Protein AF-A0AAW1HTR4-F1 (afdb_monomer_lite)

Secondary structure (DSSP, 8-state):
-HHHHHHHHHS--------S-------HHHHHHHHHHHHHHHHHHHSTTSTTHHHHHHHHHHHHHHHHHHHHHHHHHTT-

Sequence (80 aa):
MEAITHACETMPRKKSHHRKRPTYWWTQEIADLRRECQRLRRAAQRHRNGNEAETIAIEHREAKRELRREESSSKAQERK

pLDDT: mean 84.42, std 11.14, range [55.19, 96.44]

Structure (mmCIF, N/CA/C/O backbone):
data_AF-A0AAW1HTR4-F1
#
_entry.id   AF-A0AAW1HTR4-F1
#
loop_
_atom_site.group_PDB
_atom_site.id
_atom_site.type_symbol
_atom_site.label_atom_id
_atom_site.label_alt_id
_atom_site.label_comp_id
_atom_site.label_asym_id
_atom_site.label_entity_id
_atom_site.label_seq_id
_atom_site.pdbx_PDB_ins_code
_atom_site.Cartn_x
_atom_site.Cartn_y
_atom_site.Cartn_z
_atom_site.occupancy
_atom_site.B_iso_or_equiv
_atom_site.auth_seq_id
_atom_site.auth_comp_id
_atom_site.auth_asym_id
_atom_site.auth_atom_id
_atom_site.pdbx_PDB_model_num
ATOM 1 N N . MET A 1 1 ? -36.326 -32.010 17.287 1.00 58.62 1 MET A N 1
ATOM 2 C CA . MET A 1 1 ? -35.454 -30.812 17.238 1.00 58.62 1 MET A CA 1
ATOM 3 C C . MET A 1 1 ? -34.547 -30.691 18.461 1.00 58.62 1 MET A C 1
ATOM 5 O O . MET A 1 1 ? -33.459 -30.165 18.298 1.00 58.62 1 MET A O 1
ATOM 9 N N . GLU A 1 2 ? -34.925 -31.216 19.633 1.00 71.88 2 GLU A N 1
ATOM 10 C CA . GLU A 1 2 ? -34.151 -31.094 20.887 1.00 71.88 2 GLU A CA 1
ATOM 11 C C . GLU A 1 2 ? -32.718 -31.644 20.838 1.00 71.88 2 GLU A C 1
ATOM 13 O O . GLU A 1 2 ? -31.809 -31.043 21.404 1.00 71.88 2 GLU A O 1
ATOM 18 N N . ALA A 1 3 ? -32.487 -32.746 20.118 1.00 76.25 3 ALA A N 1
ATOM 19 C CA . ALA A 1 3 ? -31.158 -33.354 20.022 1.00 76.25 3 ALA A CA 1
ATOM 20 C C . ALA A 1 3 ? -30.113 -32.419 19.381 1.00 76.25 3 ALA A C 1
ATOM 22 O O . ALA A 1 3 ? -28.951 -32.410 19.781 1.00 76.25 3 ALA A O 1
ATOM 23 N N . ILE A 1 4 ? -30.529 -31.601 18.409 1.00 78.31 4 ILE A N 1
ATOM 24 C CA . ILE A 1 4 ? -29.641 -30.654 17.723 1.00 78.31 4 ILE A CA 1
ATOM 25 C C . ILE A 1 4 ? -29.341 -29.463 18.638 1.00 78.31 4 ILE A C 1
ATOM 27 O O . ILE A 1 4 ? -28.202 -29.000 18.689 1.00 78.31 4 ILE A O 1
ATOM 31 N N . THR A 1 5 ? -30.334 -28.994 19.396 1.00 83.06 5 THR A N 1
ATOM 32 C CA . THR A 1 5 ? -30.170 -27.899 20.360 1.00 83.06 5 THR A CA 1
ATOM 33 C C . THR A 1 5 ? -29.197 -28.291 21.467 1.00 83.06 5 THR A C 1
ATOM 35 O O . THR A 1 5 ? -28.245 -27.560 21.728 1.00 83.06 5 THR A O 1
ATOM 38 N N . HIS A 1 6 ? -29.362 -29.489 22.034 1.00 84.31 6 HIS A N 1
ATOM 39 C CA . HIS A 1 6 ? -28.477 -30.008 23.075 1.00 84.31 6 HIS A CA 1
ATOM 40 C C . HIS A 1 6 ? -27.037 -30.201 22.571 1.00 84.31 6 HIS A C 1
ATOM 42 O O . HIS A 1 6 ? -26.077 -29.774 23.213 1.00 84.31 6 HIS A O 1
ATOM 48 N N . ALA A 1 7 ? -26.872 -30.758 21.365 1.00 81.94 7 ALA A N 1
ATOM 49 C CA . ALA A 1 7 ? -25.561 -30.870 20.727 1.00 81.94 7 ALA A CA 1
ATOM 50 C C . ALA A 1 7 ? -24.891 -29.493 20.550 1.00 81.94 7 ALA A C 1
ATOM 52 O O . ALA A 1 7 ? -23.701 -29.344 20.817 1.00 81.94 7 ALA A O 1
ATOM 53 N N . CYS A 1 8 ? -25.652 -28.460 20.177 1.00 77.38 8 CYS A N 1
ATOM 54 C CA . CYS A 1 8 ? -25.127 -27.101 20.031 1.00 77.38 8 CYS A CA 1
ATOM 55 C C . CYS A 1 8 ? -24.698 -26.444 21.351 1.00 77.38 8 CYS A C 1
ATOM 57 O O . CYS A 1 8 ? -23.767 -25.637 21.353 1.00 77.38 8 CYS A O 1
ATOM 59 N N . GLU A 1 9 ? -25.352 -26.767 22.464 1.00 83.00 9 GLU A N 1
ATOM 60 C CA . GLU A 1 9 ? -25.038 -26.206 23.784 1.00 83.00 9 GLU A CA 1
ATOM 61 C C . GLU A 1 9 ? -23.779 -26.814 24.408 1.00 83.00 9 GLU A C 1
ATOM 63 O O . GLU A 1 9 ? -23.048 -26.120 25.115 1.00 83.00 9 GLU A O 1
ATOM 68 N N . THR A 1 10 ? -23.488 -28.080 24.099 1.00 87.00 10 THR A N 1
ATOM 69 C CA . THR A 1 10 ? -22.285 -28.784 24.584 1.00 87.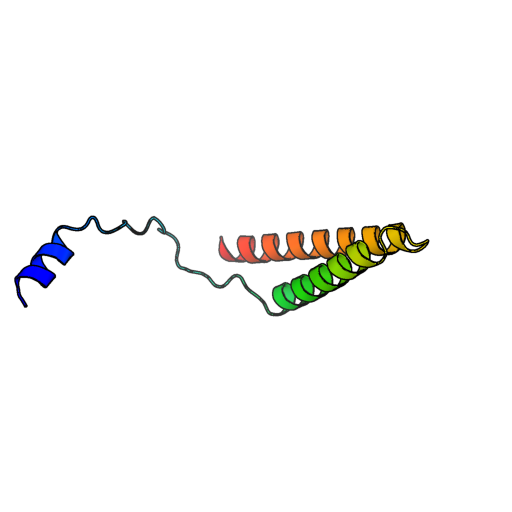00 10 THR A CA 1
ATOM 70 C C . THR A 1 10 ? -21.000 -28.398 23.841 1.00 87.00 10 THR A C 1
ATOM 72 O O . THR A 1 10 ? -19.899 -28.690 24.313 1.00 87.00 10 THR A O 1
ATOM 75 N N . MET A 1 11 ? -21.103 -27.701 22.704 1.00 83.31 11 MET A N 1
ATOM 76 C CA . MET A 1 11 ? -19.934 -27.233 21.961 1.00 83.31 11 MET A CA 1
ATOM 77 C C . MET A 1 11 ? -19.228 -26.070 22.685 1.00 83.31 11 MET A C 1
ATOM 79 O O . MET A 1 11 ? -19.868 -25.070 23.027 1.00 83.31 11 MET A O 1
ATOM 83 N N . PRO A 1 12 ? -17.892 -26.120 22.865 1.00 76.75 12 PRO A N 1
ATOM 84 C CA . PRO A 1 12 ? -17.144 -25.032 23.483 1.00 76.75 12 PRO A CA 1
ATOM 85 C C . PRO A 1 12 ? -17.288 -23.736 22.680 1.00 76.75 12 PRO A C 1
ATOM 87 O O . PRO A 1 12 ? -16.772 -23.599 21.569 1.00 76.75 12 PRO A O 1
ATOM 90 N N . ARG A 1 13 ? -17.958 -22.734 23.256 1.00 76.19 13 ARG A N 1
ATOM 91 C CA . ARG A 1 13 ? -18.010 -21.398 22.656 1.00 76.19 13 ARG A CA 1
ATOM 92 C C . ARG A 1 13 ? -16.642 -20.745 22.808 1.00 76.19 13 ARG A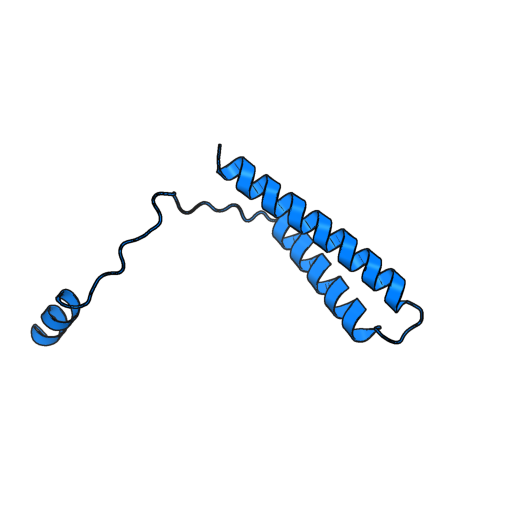 C 1
ATOM 94 O O . ARG A 1 13 ? -16.163 -20.531 23.924 1.00 76.19 13 ARG A O 1
ATOM 101 N N . LYS A 1 14 ? -16.009 -20.397 21.685 1.00 74.38 14 LYS A N 1
ATOM 102 C CA . LYS A 1 14 ? -14.767 -19.619 21.685 1.00 74.38 14 LYS A CA 1
ATOM 103 C C . LYS A 1 1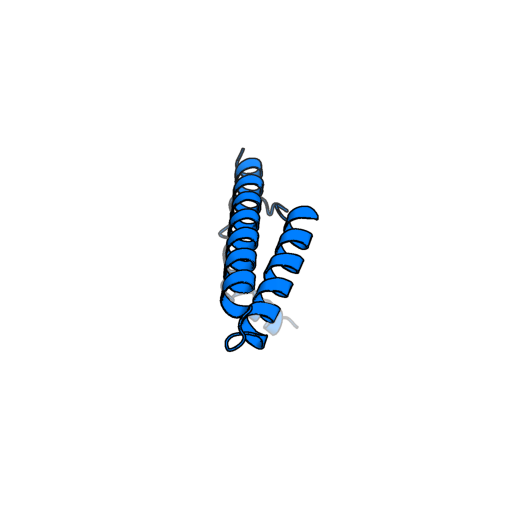4 ? -15.031 -18.300 22.410 1.00 74.38 14 LYS A C 1
ATOM 105 O O . LYS A 1 14 ? -15.770 -17.453 21.912 1.00 74.38 14 LYS A O 1
ATOM 110 N N . LYS A 1 15 ? -14.443 -18.130 23.598 1.00 69.06 15 LYS A N 1
ATOM 111 C CA . LYS A 1 15 ? -14.507 -16.859 24.324 1.00 69.06 15 LYS A CA 1
ATOM 112 C C . LYS A 1 15 ? -13.933 -15.779 23.411 1.00 69.06 15 LYS A C 1
ATOM 114 O O . LYS A 1 15 ? -12.820 -15.930 22.904 1.00 69.06 15 LYS A O 1
ATOM 119 N N . SER A 1 16 ? -14.700 -14.714 23.179 1.00 64.69 16 SER A N 1
ATOM 120 C CA . SER A 1 16 ? -14.187 -13.547 22.466 1.00 64.69 16 SER A CA 1
ATOM 121 C C . SER A 1 16 ? -12.983 -13.024 23.242 1.00 64.69 16 SER A C 1
ATOM 123 O O . SER A 1 16 ? -13.114 -12.534 24.362 1.00 64.69 16 SER A O 1
ATOM 125 N N . HIS A 1 17 ? -11.791 -13.165 22.665 1.00 65.19 17 HIS A N 1
ATOM 126 C CA . HIS A 1 17 ? -10.551 -12.682 23.272 1.00 65.19 17 HIS A CA 1
ATOM 127 C C . HIS A 1 17 ? -10.410 -11.153 23.133 1.00 65.19 17 HIS A C 1
ATOM 129 O O . HIS A 1 17 ? -9.420 -10.550 23.556 1.00 65.19 17 HIS A O 1
ATOM 135 N N . HIS A 1 18 ? -11.396 -10.501 22.516 1.00 61.34 18 HIS A N 1
ATOM 136 C CA . HIS A 1 18 ? -11.372 -9.081 22.232 1.00 61.34 18 HIS A CA 1
ATOM 137 C C . HIS A 1 18 ? -12.051 -8.315 23.368 1.00 61.34 18 HIS A C 1
ATOM 139 O O . HIS A 1 18 ? -13.246 -8.055 23.346 1.00 61.34 18 HIS A O 1
ATOM 145 N N . ARG A 1 19 ? -11.249 -7.902 24.359 1.00 64.44 19 ARG A N 1
ATOM 146 C CA . ARG A 1 19 ? -11.614 -6.816 25.293 1.00 64.44 19 ARG A CA 1
ATOM 147 C C . ARG A 1 19 ? -11.707 -5.448 24.603 1.00 64.44 19 ARG A C 1
ATOM 149 O O . ARG A 1 19 ? -12.136 -4.481 25.219 1.00 64.44 19 ARG A O 1
ATOM 156 N N . LYS A 1 20 ? -11.254 -5.347 23.351 1.00 61.88 20 LYS A N 1
ATOM 157 C CA . LYS A 1 20 ? -11.271 -4.113 22.569 1.00 61.88 20 LYS A CA 1
ATOM 158 C C . LYS A 1 20 ? -12.488 -4.102 21.662 1.00 61.88 20 LYS A C 1
ATOM 160 O O . LYS A 1 20 ? -12.794 -5.122 21.043 1.00 61.88 20 LYS A O 1
ATOM 165 N N . ARG A 1 21 ? -13.148 -2.947 21.585 1.00 63.25 21 ARG A N 1
ATOM 166 C CA . ARG A 1 21 ? -14.196 -2.703 20.597 1.00 63.25 21 ARG A CA 1
ATOM 167 C C . ARG A 1 21 ? -13.631 -2.989 19.197 1.00 63.25 21 ARG A C 1
ATOM 169 O O . ARG A 1 21 ? -12.463 -2.679 18.954 1.00 63.25 21 ARG A O 1
ATOM 176 N N . PRO A 1 22 ? -14.400 -3.628 18.300 1.00 61.66 22 PRO A N 1
ATOM 177 C CA . PRO A 1 22 ? -14.013 -3.708 16.905 1.00 61.66 22 PRO A CA 1
ATOM 178 C C . PRO A 1 22 ? -13.998 -2.281 16.385 1.00 61.66 22 PRO A C 1
ATOM 180 O O . PRO A 1 22 ? -15.060 -1.664 16.301 1.00 61.66 22 PRO A O 1
ATOM 183 N N . THR A 1 23 ? -12.817 -1.759 16.078 1.00 64.06 23 THR A N 1
ATOM 184 C CA . THR A 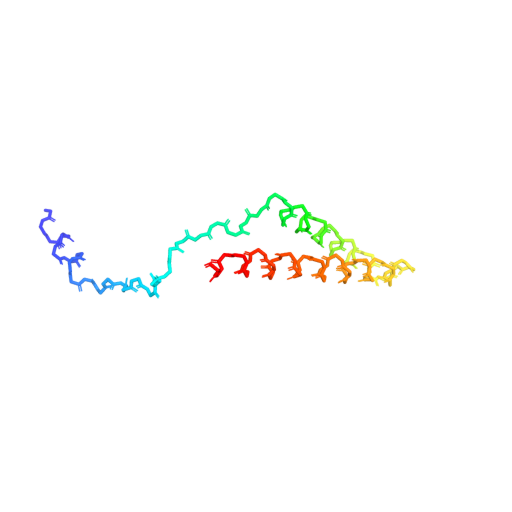1 23 ? -12.740 -0.436 15.484 1.00 64.06 23 THR A CA 1
ATOM 185 C C . THR A 1 23 ? -12.186 -0.453 14.084 1.00 64.06 23 THR A C 1
ATOM 187 O O . THR A 1 23 ? -11.278 -1.209 13.726 1.00 64.06 23 THR A O 1
ATOM 190 N N . TYR A 1 24 ? -12.811 0.394 13.284 1.00 72.19 24 TYR A N 1
ATOM 191 C CA . TYR A 1 24 ? -12.646 0.500 11.860 1.00 72.19 24 TYR A CA 1
ATOM 192 C C . TYR A 1 24 ? -11.510 1.484 11.560 1.00 72.19 24 TYR A C 1
ATOM 194 O O . TYR A 1 24 ? -11.737 2.599 11.114 1.00 72.19 24 TYR A O 1
ATOM 202 N N . TRP A 1 25 ? -10.267 1.057 11.801 1.00 84.31 25 TRP A N 1
ATOM 203 C CA . TRP A 1 25 ? -9.045 1.793 11.421 1.00 84.31 25 TRP A CA 1
ATOM 204 C C . TRP A 1 25 ? -8.820 1.823 9.894 1.00 84.31 25 TRP A C 1
ATOM 206 O O . TRP A 1 25 ? -7.766 2.213 9.409 1.00 84.31 25 TRP A O 1
ATOM 216 N N . TRP A 1 26 ? -9.779 1.343 9.104 1.00 84.56 26 TRP A N 1
ATOM 217 C CA . TRP A 1 26 ? -9.661 1.262 7.659 1.00 84.56 26 TRP A CA 1
ATOM 218 C C . TRP A 1 26 ? -10.199 2.534 7.005 1.00 84.56 26 TRP A C 1
ATOM 220 O O . TRP A 1 26 ? -11.409 2.743 6.942 1.00 84.56 26 TRP A O 1
ATOM 230 N N . THR A 1 27 ? -9.307 3.374 6.489 1.00 89.81 27 THR A N 1
ATOM 231 C CA . THR A 1 27 ? -9.666 4.622 5.804 1.00 89.81 27 THR A CA 1
ATOM 232 C C . THR A 1 27 ? -9.627 4.464 4.282 1.00 89.81 27 THR A C 1
ATOM 234 O O . THR A 1 27 ? -9.012 3.538 3.742 1.00 89.81 27 THR A O 1
ATOM 237 N N . GLN A 1 28 ? -10.286 5.385 3.572 1.00 90.38 28 GLN A N 1
ATOM 238 C CA . GLN A 1 28 ? -10.226 5.456 2.109 1.00 90.38 28 GLN A CA 1
ATOM 239 C C . GLN A 1 28 ? -8.782 5.655 1.617 1.00 90.38 28 GLN A C 1
ATOM 241 O O . GLN A 1 28 ? -8.358 5.001 0.670 1.00 90.38 28 GLN A O 1
ATOM 246 N N . GLU A 1 29 ? -7.999 6.451 2.342 1.00 91.44 29 GLU A N 1
ATOM 247 C CA . GLU A 1 29 ? -6.574 6.668 2.093 1.00 91.44 29 GLU A CA 1
ATOM 248 C C . GLU A 1 29 ? -5.759 5.366 2.177 1.00 91.44 29 GLU A C 1
ATOM 250 O O . GLU A 1 29 ? -5.007 5.043 1.259 1.00 91.44 29 GLU A O 1
ATOM 255 N N . ILE A 1 30 ? -5.981 4.534 3.205 1.00 92.38 30 ILE A N 1
ATOM 256 C CA . ILE A 1 30 ? -5.348 3.206 3.302 1.00 92.38 30 ILE A CA 1
ATOM 257 C C . ILE A 1 30 ? -5.752 2.317 2.118 1.00 92.38 30 ILE A C 1
ATOM 259 O O . ILE A 1 30 ? -4.928 1.551 1.606 1.00 92.38 30 ILE A O 1
ATOM 263 N N . ALA A 1 31 ? -7.005 2.401 1.660 1.00 92.88 31 ALA A N 1
ATOM 264 C CA . ALA A 1 31 ? -7.463 1.648 0.496 1.00 92.88 31 ALA A CA 1
ATOM 265 C C . ALA A 1 31 ? -6.751 2.093 -0.793 1.00 92.88 31 ALA A C 1
ATOM 267 O O . ALA A 1 31 ? -6.369 1.245 -1.606 1.00 92.88 31 ALA A O 1
ATOM 268 N N . ASP A 1 32 ? -6.529 3.393 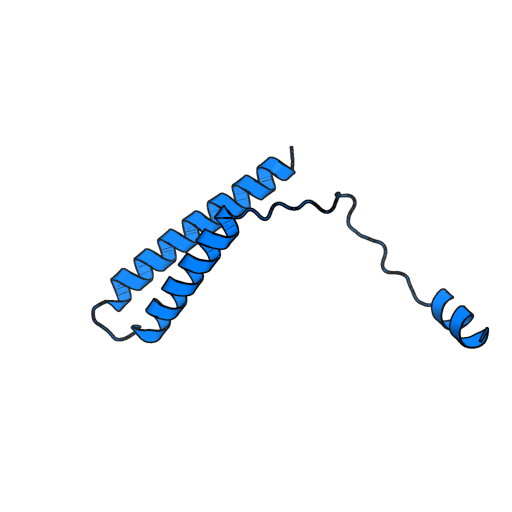-0.967 1.00 95.12 32 ASP A N 1
ATOM 269 C CA . ASP A 1 32 ? -5.835 3.965 -2.123 1.00 95.12 32 ASP A CA 1
ATOM 270 C C . ASP A 1 32 ? -4.343 3.614 -2.112 1.00 95.12 32 ASP A C 1
ATOM 272 O O . ASP A 1 32 ? -3.834 3.070 -3.096 1.00 95.12 32 ASP A O 1
ATOM 276 N N . LEU A 1 33 ? -3.680 3.747 -0.961 1.00 94.81 33 LEU A N 1
ATOM 277 C CA . LEU A 1 33 ? -2.290 3.319 -0.766 1.00 94.81 33 LEU A CA 1
ATOM 278 C C . LEU A 1 33 ? -2.105 1.816 -1.027 1.00 94.81 33 LEU A C 1
ATOM 280 O O . LEU A 1 33 ? -1.120 1.391 -1.637 1.00 94.81 33 LEU A O 1
ATOM 284 N N . ARG A 1 34 ? -3.065 0.978 -0.613 1.00 95.31 34 ARG A N 1
ATOM 285 C CA . ARG A 1 34 ? -3.042 -0.465 -0.908 1.00 95.31 34 ARG A CA 1
ATOM 286 C C . ARG A 1 34 ? -3.205 -0.753 -2.389 1.00 95.31 34 ARG A C 1
ATOM 288 O O . ARG A 1 34 ? -2.505 -1.630 -2.902 1.00 95.31 34 ARG A O 1
ATOM 295 N N . ARG A 1 35 ? -4.115 -0.050 -3.071 1.00 96.38 35 ARG A N 1
ATOM 296 C CA . ARG A 1 35 ? -4.299 -0.179 -4.522 1.00 96.38 35 ARG A CA 1
ATOM 297 C C . ARG A 1 35 ? -3.009 0.162 -5.253 1.00 96.38 35 ARG A C 1
ATOM 299 O O . ARG A 1 35 ? -2.569 -0.634 -6.084 1.00 96.38 35 ARG A O 1
ATOM 306 N N . GLU A 1 36 ? -2.370 1.262 -4.880 1.00 95.62 36 GLU A N 1
ATOM 307 C CA . GLU A 1 36 ? -1.142 1.718 -5.521 1.00 95.62 36 GLU A CA 1
ATO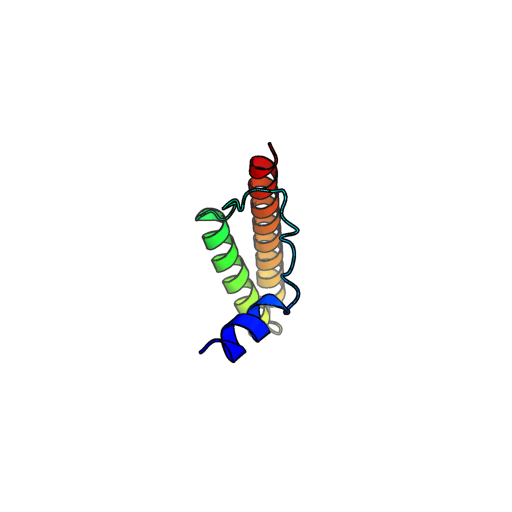M 308 C C . GLU A 1 36 ? 0.041 0.783 -5.250 1.00 95.62 36 GLU A C 1
ATOM 310 O O . GLU A 1 36 ? 0.694 0.300 -6.178 1.00 95.62 36 GLU A O 1
ATOM 315 N N . CYS A 1 37 ? 0.241 0.384 -3.992 1.00 96.38 37 CYS A N 1
ATOM 316 C CA . CYS A 1 37 ? 1.258 -0.604 -3.635 1.00 96.38 37 CYS A CA 1
ATOM 317 C C . CYS A 1 37 ? 1.051 -1.926 -4.400 1.00 96.38 37 CYS A C 1
ATOM 319 O O . CYS A 1 37 ? 1.999 -2.520 -4.919 1.00 96.38 37 CYS A O 1
ATOM 321 N N . GLN A 1 38 ? -0.195 -2.382 -4.546 1.00 96.44 38 GLN A N 1
ATOM 322 C CA . GLN A 1 38 ? -0.515 -3.600 -5.286 1.00 96.44 38 GLN A CA 1
ATOM 323 C C . GLN A 1 38 ? -0.310 -3.443 -6.805 1.00 96.44 38 GLN A C 1
ATOM 325 O O . GLN A 1 38 ? 0.095 -4.415 -7.457 1.00 96.44 38 GLN A O 1
ATOM 330 N N . ARG A 1 39 ? -0.552 -2.254 -7.369 1.00 95.88 39 ARG A N 1
ATOM 331 C CA . ARG A 1 39 ? -0.256 -1.919 -8.771 1.00 95.88 39 ARG A CA 1
ATOM 332 C C . ARG A 1 39 ? 1.249 -1.996 -9.032 1.00 95.88 39 ARG A C 1
ATOM 334 O O . ARG A 1 39 ? 1.668 -2.758 -9.906 1.00 95.88 39 ARG A O 1
ATOM 341 N N . LEU A 1 40 ? 2.047 -1.312 -8.214 1.00 94.25 40 LEU A N 1
ATOM 342 C CA . LEU A 1 40 ? 3.509 -1.288 -8.310 1.00 94.25 40 LEU A CA 1
ATOM 343 C C . LEU A 1 40 ? 4.123 -2.672 -8.086 1.00 94.25 40 LEU A C 1
ATOM 345 O O . LEU A 1 40 ? 4.994 -3.090 -8.843 1.00 94.25 40 LEU A O 1
ATOM 349 N N . ARG A 1 41 ? 3.602 -3.462 -7.136 1.00 94.50 41 ARG A N 1
ATOM 350 C CA . ARG A 1 41 ? 4.036 -4.856 -6.940 1.00 94.50 41 ARG A CA 1
ATOM 351 C C . ARG A 1 41 ? 3.862 -5.691 -8.207 1.00 94.50 41 ARG A C 1
ATOM 353 O O . ARG A 1 41 ? 4.747 -6.466 -8.558 1.00 94.50 41 ARG A O 1
ATOM 360 N N . ARG A 1 42 ? 2.711 -5.567 -8.880 1.00 95.06 42 ARG A N 1
ATOM 361 C CA . ARG A 1 42 ? 2.436 -6.294 -10.132 1.00 95.06 42 ARG A CA 1
ATOM 362 C C . ARG A 1 42 ? 3.334 -5.804 -11.264 1.00 95.06 42 ARG A C 1
ATOM 364 O O . ARG A 1 42 ? 3.771 -6.621 -12.065 1.00 95.06 42 ARG A O 1
ATOM 371 N N . ALA A 1 43 ? 3.606 -4.502 -11.337 1.00 92.12 43 ALA A N 1
ATOM 372 C CA . ALA A 1 43 ? 4.549 -3.946 -12.302 1.00 92.12 43 ALA A CA 1
ATOM 373 C C . ALA A 1 43 ? 5.966 -4.500 -12.068 1.00 92.12 43 ALA A C 1
ATOM 375 O O . ALA A 1 43 ? 6.530 -5.096 -12.979 1.00 92.12 43 ALA A O 1
ATOM 376 N N . ALA A 1 44 ? 6.471 -4.452 -10.831 1.00 90.56 44 ALA A N 1
ATOM 377 C CA . ALA A 1 44 ? 7.791 -4.976 -10.468 1.00 90.56 44 ALA A CA 1
ATOM 378 C C . ALA A 1 44 ? 7.930 -6.472 -10.789 1.00 90.56 44 ALA A C 1
ATOM 380 O O . ALA A 1 44 ? 8.966 -6.926 -11.262 1.00 90.56 44 ALA A O 1
ATOM 381 N N . GLN A 1 45 ? 6.872 -7.254 -10.552 1.00 91.12 45 GLN A N 1
ATOM 382 C CA . GLN A 1 45 ? 6.861 -8.682 -10.872 1.00 91.12 45 GLN A CA 1
ATOM 383 C C . GLN A 1 45 ? 6.883 -8.950 -12.380 1.00 91.12 45 GLN A C 1
ATOM 385 O O . GLN A 1 45 ? 7.557 -9.882 -12.809 1.00 91.12 45 GLN A O 1
ATOM 390 N N . ARG A 1 46 ? 6.164 -8.150 -13.179 1.00 91.75 46 ARG A N 1
ATOM 391 C CA . ARG A 1 46 ? 6.101 -8.310 -14.641 1.00 91.75 46 ARG A CA 1
ATOM 392 C C . ARG A 1 46 ? 7.368 -7.830 -15.344 1.00 91.75 46 ARG A C 1
ATOM 394 O O . ARG A 1 46 ? 7.811 -8.477 -16.283 1.00 91.75 46 ARG A O 1
ATOM 401 N N . HIS A 1 47 ? 7.964 -6.742 -14.869 1.00 88.38 47 HIS A N 1
ATOM 402 C CA . HIS A 1 47 ? 9.133 -6.109 -15.485 1.00 88.38 47 HIS A CA 1
ATOM 403 C C . HIS A 1 47 ? 10.449 -6.471 -14.786 1.00 88.38 47 HIS A C 1
ATOM 405 O O . HIS A 1 47 ? 11.440 -5.777 -14.966 1.00 88.38 47 HIS A O 1
ATOM 411 N N . ARG A 1 48 ? 10.488 -7.568 -14.014 1.00 80.94 48 ARG A N 1
ATOM 412 C CA . ARG A 1 48 ? 11.635 -7.948 -13.167 1.00 80.94 48 ARG A CA 1
ATOM 413 C C . ARG A 1 48 ? 12.969 -8.074 -13.917 1.00 80.94 48 ARG A C 1
ATOM 415 O O . ARG A 1 48 ? 14.013 -7.881 -13.309 1.00 80.94 48 ARG A O 1
ATOM 422 N N . ASN A 1 49 ? 12.925 -8.392 -15.209 1.00 85.88 49 ASN A N 1
ATOM 423 C CA . ASN A 1 49 ? 14.111 -8.585 -16.048 1.00 85.88 49 ASN A CA 1
ATOM 424 C C . ASN A 1 49 ? 14.334 -7.429 -17.042 1.00 85.88 49 ASN A C 1
ATOM 426 O O . ASN A 1 49 ? 15.167 -7.550 -17.934 1.00 85.88 49 ASN A O 1
ATOM 430 N N . GLY A 1 50 ? 13.548 -6.352 -16.946 1.00 84.81 50 GLY A N 1
ATOM 431 C CA . GLY A 1 50 ? 13.683 -5.174 -17.801 1.00 84.81 50 GLY A CA 1
ATOM 432 C C . GLY A 1 50 ? 14.599 -4.116 -17.189 1.00 84.81 50 GLY A C 1
ATOM 433 O O . GLY A 1 50 ? 14.875 -4.133 -15.993 1.00 84.81 50 GLY A O 1
ATOM 434 N N . ASN A 1 51 ? 15.002 -3.141 -18.003 1.00 83.62 51 ASN A N 1
ATOM 435 C CA . ASN A 1 51 ? 15.845 -2.021 -17.564 1.00 83.62 51 ASN A CA 1
ATOM 436 C C . ASN A 1 51 ? 15.182 -1.155 -16.472 1.00 83.62 51 ASN A C 1
ATOM 438 O O . ASN A 1 51 ? 15.870 -0.512 -15.689 1.00 83.62 51 ASN A O 1
ATOM 442 N N . GLU A 1 52 ? 13.850 -1.176 -16.387 1.00 86.00 52 GLU A N 1
ATOM 443 C CA . GLU A 1 52 ? 13.047 -0.437 -15.400 1.00 86.00 52 GLU A CA 1
ATOM 444 C C . GLU A 1 52 ? 12.758 -1.251 -14.123 1.00 86.00 52 GLU A C 1
ATOM 446 O O . GLU A 1 52 ? 12.025 -0.808 -13.241 1.00 86.00 52 GLU A O 1
ATOM 451 N N . ALA A 1 53 ? 13.304 -2.466 -13.989 1.00 87.62 53 ALA A N 1
ATOM 452 C CA . ALA A 1 53 ? 13.023 -3.322 -12.835 1.00 87.62 53 ALA A CA 1
ATOM 453 C C . ALA A 1 53 ? 13.386 -2.645 -11.504 1.00 87.62 53 ALA A C 1
ATOM 455 O O . ALA A 1 53 ? 12.656 -2.770 -10.518 1.00 87.62 53 ALA A O 1
ATOM 456 N N . GLU A 1 54 ? 14.511 -1.931 -11.481 1.00 89.50 54 GLU A N 1
ATOM 457 C CA . GLU A 1 54 ? 15.024 -1.273 -10.283 1.00 89.50 54 GLU A CA 1
ATOM 458 C C . GLU A 1 54 ? 14.199 -0.043 -9.902 1.00 89.50 54 GLU A C 1
ATOM 460 O O . GLU A 1 54 ? 13.827 0.099 -8.737 1.00 89.50 54 GLU A O 1
ATOM 465 N N . THR A 1 55 ? 13.816 0.790 -10.872 1.00 91.19 55 THR A N 1
ATOM 466 C CA . THR A 1 55 ? 12.979 1.973 -10.623 1.00 91.19 55 THR A CA 1
ATOM 467 C C . THR A 1 55 ? 11.614 1.566 -10.069 1.00 91.19 55 THR A C 1
ATOM 469 O O . THR A 1 55 ? 11.216 2.031 -9.001 1.00 91.19 55 THR A O 1
ATOM 472 N N . ILE A 1 56 ? 10.951 0.592 -10.697 1.00 90.31 56 ILE A N 1
ATOM 473 C CA . ILE A 1 56 ? 9.642 0.093 -10.249 1.00 90.31 56 ILE A CA 1
ATOM 474 C C . ILE A 1 56 ? 9.749 -0.588 -8.869 1.00 90.31 56 ILE A C 1
ATOM 476 O O . ILE A 1 56 ? 8.827 -0.524 -8.047 1.00 90.31 56 ILE A O 1
ATOM 480 N N . ALA A 1 57 ? 10.874 -1.249 -8.573 1.00 90.06 57 ALA A N 1
ATOM 481 C CA . ALA A 1 57 ? 11.114 -1.840 -7.259 1.00 90.06 57 ALA A CA 1
ATOM 482 C C . ALA A 1 57 ? 11.297 -0.779 -6.161 1.00 90.06 57 ALA A C 1
ATOM 484 O O . ALA A 1 57 ? 10.794 -0.974 -5.046 1.00 90.06 57 ALA A O 1
ATOM 485 N N . ILE A 1 58 ? 11.982 0.329 -6.466 1.00 93.56 58 ILE A N 1
ATOM 486 C CA . ILE A 1 58 ? 12.140 1.478 -5.565 1.00 93.56 58 ILE A CA 1
ATOM 487 C C . ILE A 1 58 ? 10.772 2.107 -5.286 1.00 93.56 58 ILE A C 1
ATOM 489 O O . ILE A 1 58 ? 10.385 2.193 -4.119 1.00 93.56 58 ILE A O 1
ATOM 493 N N . GLU A 1 59 ? 9.993 2.412 -6.325 1.00 93.75 59 GLU A N 1
ATOM 494 C CA . GLU A 1 59 ? 8.640 2.974 -6.194 1.00 93.75 59 GLU A CA 1
ATOM 495 C C . GLU A 1 59 ? 7.735 2.082 -5.331 1.00 93.75 59 GLU A C 1
ATOM 497 O O . GLU A 1 59 ? 7.088 2.536 -4.385 1.00 93.75 59 GLU A O 1
ATOM 502 N N . HIS A 1 60 ? 7.734 0.766 -5.580 1.00 93.50 60 HIS A N 1
ATOM 503 C CA . HIS A 1 60 ? 6.973 -0.180 -4.762 1.00 93.50 60 HIS A CA 1
ATOM 504 C C . HIS A 1 60 ? 7.418 -0.168 -3.290 1.00 93.50 60 HIS A C 1
ATOM 506 O O . HIS A 1 60 ? 6.590 -0.300 -2.381 1.00 93.50 60 HIS A O 1
ATOM 512 N N . ARG A 1 61 ? 8.725 -0.040 -3.029 1.00 93.88 61 ARG A N 1
ATOM 513 C CA . ARG A 1 61 ? 9.269 0.011 -1.666 1.00 93.88 61 ARG A CA 1
ATOM 514 C C . ARG A 1 61 ? 8.826 1.279 -0.940 1.00 93.88 61 ARG A C 1
ATOM 516 O O . ARG A 1 61 ? 8.519 1.197 0.252 1.00 93.88 61 ARG A O 1
ATOM 523 N N . GLU A 1 62 ? 8.778 2.408 -1.636 1.00 95.00 62 GLU A N 1
ATOM 524 C CA . GLU A 1 62 ? 8.309 3.688 -1.104 1.00 95.00 62 GLU A CA 1
ATOM 525 C C . GLU A 1 62 ? 6.812 3.657 -0.801 1.00 95.00 62 GLU A C 1
ATOM 527 O O . GLU A 1 62 ? 6.436 3.854 0.357 1.00 95.00 62 GLU A O 1
ATOM 532 N N . ALA A 1 63 ? 5.981 3.244 -1.763 1.00 94.19 63 ALA A N 1
ATOM 533 C CA . ALA A 1 63 ? 4.538 3.089 -1.566 1.00 94.19 63 ALA A CA 1
ATOM 534 C C . ALA A 1 63 ? 4.208 2.127 -0.408 1.00 94.19 63 ALA A C 1
ATOM 536 O O . ALA A 1 63 ? 3.307 2.356 0.400 1.00 94.19 63 ALA A O 1
ATOM 537 N N . LYS A 1 64 ? 4.984 1.044 -0.255 1.00 94.75 64 LYS A N 1
ATOM 538 C CA . LYS A 1 64 ? 4.834 0.113 0.874 1.00 94.75 64 LYS A CA 1
ATOM 539 C C . LYS A 1 64 ? 5.210 0.747 2.214 1.00 94.75 64 LYS A C 1
ATOM 541 O O . LYS A 1 64 ? 4.626 0.392 3.240 1.00 94.75 64 LYS A O 1
ATOM 546 N N . ARG A 1 65 ? 6.216 1.626 2.244 1.00 95.56 65 ARG A N 1
ATOM 547 C CA . ARG A 1 65 ? 6.621 2.342 3.461 1.00 95.56 65 ARG A CA 1
ATOM 548 C C . ARG A 1 65 ? 5.529 3.319 3.885 1.00 95.56 65 ARG A C 1
ATOM 550 O O . ARG A 1 65 ? 5.211 3.362 5.070 1.00 95.56 65 ARG A O 1
ATOM 557 N N . GLU A 1 66 ? 4.958 4.046 2.936 1.00 94.06 66 GLU A N 1
ATOM 558 C CA . GLU A 1 66 ? 3.854 4.975 3.170 1.00 94.06 66 GLU A CA 1
ATOM 559 C C . GLU A 1 66 ? 2.613 4.258 3.699 1.00 94.06 66 GLU A C 1
ATOM 561 O O . GLU A 1 66 ? 2.147 4.578 4.790 1.00 94.06 66 GLU A O 1
ATOM 566 N N . LEU A 1 67 ? 2.191 3.171 3.043 1.00 93.88 67 LEU A N 1
ATOM 567 C CA . LEU A 1 67 ? 1.099 2.330 3.534 1.00 93.88 67 LEU A CA 1
ATOM 568 C C . LEU A 1 67 ? 1.321 1.879 4.987 1.00 93.88 67 LEU A C 1
ATOM 570 O O . LEU A 1 67 ? 0.412 1.933 5.808 1.00 93.88 67 LEU A O 1
ATOM 574 N N . ARG A 1 68 ? 2.535 1.433 5.334 1.00 94.06 68 ARG A N 1
ATOM 575 C CA . ARG A 1 68 ? 2.839 0.999 6.708 1.00 94.06 68 ARG A CA 1
ATOM 576 C C . ARG A 1 68 ? 2.774 2.137 7.718 1.00 94.06 68 ARG A C 1
ATOM 578 O O . ARG A 1 68 ? 2.401 1.876 8.863 1.00 94.06 68 ARG A O 1
ATOM 585 N N . ARG A 1 69 ? 3.177 3.351 7.332 1.00 93.88 69 ARG A N 1
ATOM 586 C CA . ARG A 1 69 ? 3.041 4.532 8.189 1.00 93.88 69 ARG A CA 1
ATOM 587 C C . ARG A 1 69 ? 1.569 4.800 8.448 1.00 93.88 69 ARG A C 1
ATOM 589 O O . ARG A 1 69 ? 1.200 4.851 9.613 1.00 93.88 69 ARG A O 1
ATOM 596 N N . GLU A 1 70 ? 0.744 4.827 7.408 1.00 92.62 70 GLU A N 1
ATOM 597 C CA . GLU A 1 70 ? -0.679 5.144 7.550 1.00 92.62 70 GLU A CA 1
ATOM 598 C C . GLU A 1 70 ? -1.440 4.077 8.344 1.00 92.62 70 GLU A C 1
ATOM 600 O O . GLU A 1 70 ? -2.156 4.380 9.296 1.00 92.62 70 GLU A O 1
ATOM 605 N N . GLU A 1 71 ? -1.177 2.794 8.078 1.00 90.44 71 GLU A N 1
ATOM 606 C CA . GLU A 1 71 ? -1.727 1.708 8.894 1.00 90.44 71 GLU A CA 1
ATOM 607 C C . GLU A 1 71 ? -1.305 1.806 10.367 1.00 90.44 71 GLU A C 1
ATOM 609 O O . GLU A 1 71 ? -2.062 1.400 11.248 1.00 90.44 71 GLU A O 1
ATOM 614 N N . SER A 1 72 ? -0.093 2.292 10.649 1.00 89.31 72 SER A N 1
ATOM 615 C CA . SER A 1 72 ? 0.401 2.451 12.022 1.00 89.31 72 SER A CA 1
ATOM 616 C C . SER A 1 72 ? -0.218 3.671 12.698 1.00 89.31 72 SER A C 1
ATOM 618 O O . SER A 1 72 ? -0.651 3.557 13.843 1.00 89.31 72 SER A O 1
ATOM 620 N N . SER A 1 73 ? -0.299 4.802 11.995 1.00 87.81 73 SER A N 1
ATOM 621 C CA . SER A 1 73 ? -0.926 6.042 12.458 1.00 87.81 73 SER A CA 1
ATOM 622 C C . SER A 1 73 ? -2.401 5.826 12.763 1.00 87.81 73 SER A C 1
ATOM 624 O O . SER A 1 73 ? -2.829 6.108 13.880 1.00 87.81 73 SER A O 1
ATOM 626 N N . SER A 1 74 ? -3.148 5.218 11.840 1.00 87.06 74 SER A N 1
ATOM 627 C CA . SER A 1 74 ? -4.574 4.953 12.025 1.00 87.06 74 SER A CA 1
ATOM 628 C C . SER A 1 74 ? -4.831 4.002 13.200 1.00 87.06 74 SER A C 1
ATOM 630 O O . SER A 1 74 ? -5.644 4.280 14.081 1.00 87.06 74 SER A O 1
ATOM 632 N N . LYS A 1 75 ? -4.041 2.925 13.326 1.00 84.38 75 LYS A N 1
ATOM 633 C CA . LYS A 1 75 ? -4.110 2.029 14.498 1.00 84.38 75 LYS A CA 1
ATOM 634 C C . LYS A 1 75 ? -3.669 2.699 15.804 1.00 84.38 75 LYS A C 1
ATOM 636 O O . LYS A 1 75 ? -4.068 2.240 16.872 1.00 84.38 75 LYS A O 1
ATOM 641 N N . ALA A 1 76 ? -2.806 3.715 15.758 1.00 83.25 76 ALA A N 1
ATOM 642 C CA . ALA A 1 76 ? -2.357 4.454 16.936 1.00 83.25 76 ALA A CA 1
ATOM 643 C C . ALA A 1 76 ? -3.389 5.491 17.390 1.00 83.25 76 ALA A C 1
ATOM 645 O O . ALA A 1 76 ? -3.631 5.594 18.592 1.00 83.25 76 ALA A O 1
ATOM 646 N N . GLN A 1 77 ? -4.015 6.205 16.449 1.00 78.75 77 GLN A N 1
ATOM 647 C CA . GLN A 1 77 ? -5.180 7.059 16.703 1.00 78.75 77 GLN A CA 1
ATOM 648 C C . GLN A 1 77 ? -6.287 6.254 17.378 1.00 78.75 77 GLN A C 1
ATOM 650 O O . GLN A 1 77 ? -6.851 6.699 18.366 1.00 78.75 77 GLN A O 1
ATOM 655 N N . GLU A 1 78 ? -6.484 5.019 16.926 1.00 71.44 78 GLU A N 1
ATOM 656 C CA . GLU A 1 78 ? -7.477 4.103 17.473 1.00 71.44 78 GLU A CA 1
ATOM 657 C C . GLU A 1 78 ? -7.177 3.579 18.890 1.00 71.44 78 GLU A C 1
ATOM 659 O O . GLU A 1 78 ? -8.038 3.028 19.571 1.00 71.44 78 GLU A O 1
ATOM 664 N N . ARG A 1 79 ? -5.929 3.670 19.357 1.00 63.56 79 ARG A N 1
ATOM 665 C CA . ARG A 1 79 ? -5.558 3.209 20.707 1.00 63.56 79 ARG A CA 1
ATOM 666 C C . ARG A 1 79 ? -5.693 4.293 21.777 1.00 63.56 79 ARG A C 1
ATOM 668 O O . ARG A 1 79 ? -5.496 3.941 22.943 1.00 63.56 79 ARG A O 1
ATOM 675 N N . LYS A 1 80 ? -5.912 5.552 21.392 1.00 55.19 80 LYS A N 1
ATOM 676 C CA . LYS A 1 80 ? -6.107 6.685 22.306 1.00 55.19 80 LYS A CA 1
ATOM 677 C C . LYS A 1 80 ? -7.569 6.786 22.714 1.00 55.19 80 LYS A C 1
ATOM 679 O O . LYS A 1 80 ? -7.786 7.080 23.906 1.00 55.19 80 LYS A O 1
#

Radius of gyration: 21.78 Å; chains: 1; bounding box: 51×40×43 Å

Foldseek 3Di:
DVVVVVVVVPDDDDPPPDPDDPDDLDDPVLVVLVVQLVVLVVVLVVCVPPPCNVVSVVVSVVSVVVSVVSSVVSVVVRVD

Organism: Popillia japonica (NCBI:txid7064)